Protein AF-A0A3D2RG19-F1 (afdb_monomer_lite)

Foldseek 3Di:
DQDQDDDDPQQDPVLLFRWDQDPVGIWGFLLRLLQQLLVLLVSVDPVSLVSSQSSVVSSCCQADCPPPDPLHRAGDGTSPDPDNPDSCRRVSSCVRNVVSCVVRVVSDDDD

Sequence (111 aa):
MPERLELPENYNPETHLLYKTTENGNFHESRAGARLGRNLLASGHVEDVELAHQVLAATLTCQEKRTNDPHHGNFFWMAEDDVVGDLNAVEFCLESLIPMMIDHQDRLENA

Radius of gyration: 14.07 Å; chains: 1; bounding box: 32×32×34 Å

Structure (mmCIF, N/CA/C/O backbone):
data_AF-A0A3D2RG19-F1
#
_entry.id   AF-A0A3D2RG19-F1
#
loop_
_atom_site.group_PDB
_atom_site.id
_atom_site.type_symbol
_atom_site.label_atom_id
_atom_site.label_alt_id
_atom_site.label_comp_id
_atom_site.label_asym_id
_atom_site.label_entity_id
_atom_site.label_seq_id
_atom_site.pdbx_PDB_ins_code
_atom_site.Cartn_x
_atom_site.Cartn_y
_atom_site.Cartn_z
_atom_site.occupancy
_atom_site.B_iso_or_equiv
_atom_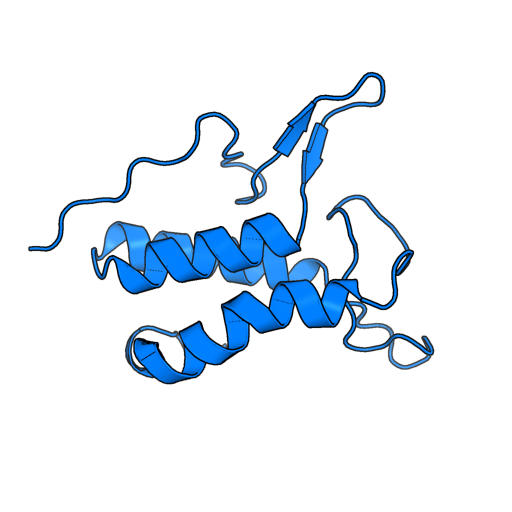site.auth_seq_id
_atom_site.auth_comp_id
_atom_site.auth_asym_id
_atom_site.auth_atom_id
_atom_site.pdbx_PDB_model_num
ATOM 1 N N . MET A 1 1 ? -17.656 5.175 18.660 1.00 68.19 1 MET A N 1
ATOM 2 C CA . MET A 1 1 ? -17.089 4.707 17.378 1.00 68.19 1 MET A CA 1
ATOM 3 C C . MET A 1 1 ? -15.600 5.004 17.425 1.00 68.19 1 MET A C 1
ATOM 5 O O . MET A 1 1 ? -15.261 5.949 18.134 1.00 68.19 1 MET A O 1
ATOM 9 N N . PRO A 1 2 ? -14.731 4.196 16.796 1.00 85.69 2 PRO A N 1
ATOM 10 C CA . PRO A 1 2 ? -13.311 4.532 16.681 1.00 85.69 2 PRO A CA 1
ATOM 11 C C . PRO A 1 2 ? -13.148 5.925 16.067 1.00 85.69 2 PRO A C 1
ATOM 13 O O . PRO A 1 2 ? -14.053 6.387 15.380 1.00 85.69 2 PRO A O 1
ATOM 16 N N . GLU A 1 3 ? -12.051 6.613 16.348 1.00 91.00 3 GLU A N 1
ATOM 17 C CA . GLU A 1 3 ? -11.734 7.877 15.680 1.00 91.00 3 GLU A CA 1
ATOM 18 C C . GLU A 1 3 ? -11.095 7.592 14.317 1.00 91.00 3 GLU A C 1
ATOM 20 O O . GLU A 1 3 ? -10.443 6.560 14.144 1.00 91.00 3 GLU A O 1
ATOM 25 N N . ARG A 1 4 ? -11.309 8.490 13.353 1.00 95.25 4 ARG A N 1
ATOM 26 C CA . ARG A 1 4 ? -10.700 8.392 12.027 1.00 95.25 4 ARG A CA 1
ATOM 27 C C . ARG A 1 4 ? -9.198 8.664 12.114 1.00 95.25 4 ARG A C 1
ATOM 29 O O . ARG A 1 4 ? -8.780 9.599 12.794 1.00 95.25 4 ARG A O 1
ATOM 36 N N . LEU A 1 5 ? -8.396 7.888 11.394 1.00 95.94 5 LEU A N 1
ATOM 37 C CA . LEU A 1 5 ? -6.956 8.094 11.312 1.00 95.94 5 LEU A CA 1
ATOM 38 C C . LEU 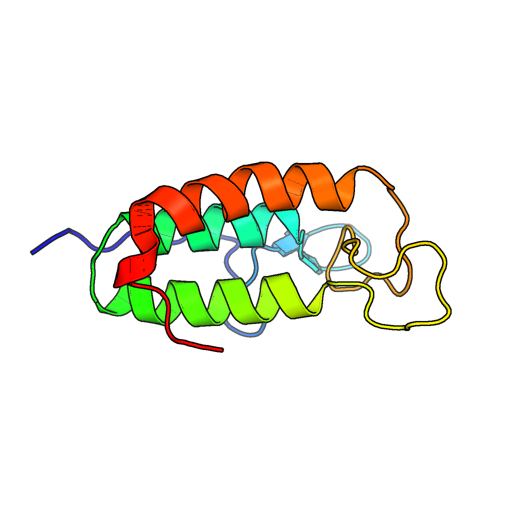A 1 5 ? -6.627 9.336 10.466 1.00 95.94 5 LEU A C 1
ATOM 40 O O . LEU A 1 5 ? -7.075 9.472 9.327 1.00 95.94 5 LEU A O 1
ATOM 44 N N . GLU A 1 6 ? -5.807 10.236 11.012 1.00 96.75 6 GLU A N 1
ATOM 45 C CA . GLU A 1 6 ? -5.253 11.350 10.242 1.00 96.75 6 GLU A CA 1
ATOM 46 C C . GLU A 1 6 ? -4.289 10.819 9.176 1.00 96.75 6 GLU A C 1
ATOM 48 O O . GLU A 1 6 ? -3.322 10.112 9.477 1.00 96.75 6 GLU A O 1
ATOM 53 N N . LEU A 1 7 ? -4.560 11.152 7.913 1.00 97.12 7 LEU A N 1
ATOM 54 C CA . LEU A 1 7 ? -3.720 10.709 6.808 1.00 97.12 7 LEU A CA 1
ATOM 55 C C . LEU A 1 7 ? -2.393 11.478 6.790 1.00 97.12 7 LEU A C 1
ATOM 57 O O . LEU A 1 7 ? -2.383 12.687 7.032 1.00 97.12 7 LEU A O 1
ATOM 61 N N . PRO A 1 8 ? -1.275 10.811 6.450 1.00 96.31 8 PRO A N 1
ATOM 62 C CA . PRO A 1 8 ? -0.009 11.498 6.234 1.00 96.31 8 PRO A CA 1
ATOM 63 C C . PRO A 1 8 ? -0.126 12.569 5.143 1.00 96.31 8 PRO A C 1
ATOM 65 O O . PRO A 1 8 ? -0.801 12.356 4.138 1.00 96.31 8 PRO A O 1
ATOM 68 N N . GLU A 1 9 ? 0.591 13.686 5.294 1.00 96.88 9 GLU A N 1
ATOM 69 C CA . GLU A 1 9 ? 0.577 14.799 4.323 1.00 96.88 9 GLU A CA 1
ATOM 70 C C . GLU A 1 9 ? 0.968 14.367 2.903 1.00 96.88 9 GLU A C 1
ATOM 72 O O . GLU A 1 9 ? 0.527 14.954 1.920 1.00 96.88 9 GLU A O 1
ATOM 77 N N . ASN A 1 10 ? 1.790 13.323 2.794 1.00 97.44 10 ASN A N 1
ATOM 78 C CA . ASN A 1 10 ? 2.248 12.760 1.532 1.00 97.44 10 ASN A CA 1
ATOM 79 C C . ASN A 1 10 ? 1.361 11.615 1.017 1.00 97.44 10 ASN A C 1
ATOM 81 O O . ASN A 1 10 ? 1.806 10.813 0.196 1.00 97.44 10 ASN A O 1
ATOM 85 N N . TYR A 1 11 ? 0.131 11.491 1.509 1.00 98.00 11 TYR A N 1
ATOM 86 C CA . TYR A 1 11 ? -0.863 10.613 0.911 1.00 98.00 11 TYR A CA 1
ATOM 87 C C . TYR A 1 11 ? -1.334 11.173 -0.432 1.00 98.00 11 TYR A C 1
ATOM 89 O O . TYR A 1 11 ? -1.804 12.307 -0.515 1.00 98.00 11 TYR A O 1
ATOM 97 N N . ASN A 1 12 ? -1.221 10.365 -1.487 1.00 97.88 12 ASN A N 1
ATOM 98 C CA . ASN A 1 12 ? -1.722 10.709 -2.807 1.00 97.88 12 ASN A CA 1
ATOM 99 C C . ASN A 1 12 ? -3.103 10.062 -3.035 1.00 97.88 12 ASN A C 1
ATOM 101 O O . ASN A 1 12 ? -3.177 8.839 -3.169 1.00 97.88 12 ASN A O 1
ATOM 105 N N . PRO A 1 13 ? -4.196 10.843 -3.128 1.00 97.25 13 PRO A N 1
ATOM 106 C CA . PRO A 1 13 ? -5.532 10.298 -3.365 1.00 97.25 13 PRO A CA 1
ATOM 107 C C . PRO A 1 13 ? -5.723 9.714 -4.773 1.00 97.25 13 PRO A C 1
ATOM 109 O O . PRO A 1 13 ? -6.663 8.955 -4.970 1.00 97.25 13 PRO A O 1
ATOM 112 N N . GLU A 1 14 ? -4.864 10.043 -5.744 1.00 97.12 14 GLU A N 1
ATOM 113 C CA . GLU A 1 14 ? -4.966 9.517 -7.113 1.00 97.12 14 GLU A CA 1
ATOM 114 C C . GLU A 1 14 ? -4.413 8.092 -7.236 1.00 97.12 14 GLU A C 1
ATOM 116 O O . GLU A 1 14 ? -4.897 7.306 -8.046 1.00 97.12 14 GLU A O 1
ATOM 121 N N . THR A 1 15 ? -3.401 7.750 -6.432 1.00 97.38 15 THR A N 1
ATOM 122 C CA . THR A 1 15 ? -2.751 6.426 -6.440 1.00 97.38 15 THR A CA 1
ATOM 123 C C . THR A 1 15 ? -3.071 5.598 -5.200 1.00 97.38 15 THR A C 1
ATOM 125 O O . THR A 1 15 ? -2.759 4.411 -5.156 1.00 97.38 15 THR A O 1
ATOM 128 N N . HIS A 1 16 ? -3.665 6.221 -4.179 1.00 98.38 16 HIS A N 1
ATOM 129 C CA . HIS A 1 16 ? -3.881 5.669 -2.843 1.00 98.38 16 HIS A CA 1
ATOM 130 C C . HIS A 1 16 ? -2.601 5.197 -2.133 1.00 98.38 16 HIS A C 1
ATOM 132 O O . HIS A 1 16 ? -2.661 4.386 -1.210 1.00 98.38 16 HIS A O 1
ATOM 138 N N . LEU A 1 17 ? -1.436 5.718 -2.519 1.00 98.25 17 LEU A N 1
ATOM 139 C CA . LEU A 1 17 ? -0.154 5.396 -1.896 1.00 98.25 17 LEU A CA 1
ATOM 140 C C . LEU A 1 17 ? 0.517 6.647 -1.321 1.00 98.25 17 LEU A C 1
ATOM 142 O O . LEU A 1 17 ? 0.166 7.784 -1.634 1.00 98.25 17 LEU A O 1
ATOM 146 N N . LEU A 1 18 ? 1.508 6.426 -0.459 1.00 98.06 18 LEU A N 1
ATOM 147 C CA . LEU A 1 18 ? 2.349 7.493 0.074 1.00 98.06 18 LEU A CA 1
ATOM 148 C C . LEU A 1 18 ? 3.457 7.810 -0.927 1.00 98.06 18 LEU A C 1
ATOM 150 O O . LEU A 1 18 ? 4.207 6.908 -1.303 1.00 98.06 18 LEU A O 1
ATOM 154 N N . TYR A 1 19 ? 3.584 9.076 -1.323 1.00 97.00 19 TYR A N 1
ATOM 155 C CA . TYR A 1 19 ? 4.624 9.498 -2.256 1.00 97.00 19 TYR A CA 1
ATOM 156 C C . TYR A 1 19 ? 5.847 10.083 -1.549 1.00 97.00 19 TYR A C 1
ATOM 158 O O . TYR A 1 19 ? 5.786 10.590 -0.427 1.00 97.00 19 TYR A O 1
ATOM 166 N N . LYS A 1 20 ? 6.984 10.045 -2.237 1.00 95.31 20 LYS A N 1
ATOM 167 C CA . LYS A 1 20 ? 8.191 10.806 -1.915 1.00 95.31 20 LYS A CA 1
ATOM 168 C C . LYS A 1 20 ? 8.570 11.634 -3.134 1.00 95.31 20 LYS A C 1
ATOM 170 O O . LYS A 1 20 ? 8.646 11.100 -4.238 1.00 95.31 20 LYS A O 1
ATOM 175 N N . THR A 1 21 ? 8.817 12.923 -2.931 1.00 95.06 21 THR A N 1
ATOM 176 C CA . THR A 1 21 ? 9.296 13.811 -3.994 1.00 95.06 21 THR A CA 1
ATOM 177 C C . THR A 1 21 ? 10.812 13.746 -4.079 1.00 95.06 21 THR A C 1
ATOM 179 O O . THR A 1 21 ? 11.515 13.898 -3.080 1.00 95.06 21 THR A O 1
ATOM 182 N N . THR A 1 22 ? 11.309 13.539 -5.290 1.00 92.06 22 THR A N 1
ATOM 183 C CA . THR A 1 22 ? 12.730 13.551 -5.639 1.00 92.06 22 THR A CA 1
ATOM 184 C C . THR A 1 22 ? 12.966 14.539 -6.782 1.00 92.06 22 THR A C 1
ATOM 186 O O . THR A 1 22 ? 12.020 15.113 -7.323 1.00 92.06 22 THR A O 1
ATOM 189 N N . GLU A 1 23 ? 14.219 14.713 -7.201 1.00 93.94 23 GLU A N 1
ATOM 190 C CA . GLU A 1 23 ? 14.551 15.491 -8.405 1.00 93.94 23 GLU A CA 1
ATOM 191 C C . GLU A 1 23 ? 13.941 14.916 -9.699 1.00 93.94 23 GLU A C 1
ATOM 193 O O . GLU A 1 23 ? 13.736 15.656 -10.657 1.00 93.94 23 GLU A O 1
ATOM 198 N N . ASN A 1 24 ? 13.596 13.623 -9.708 1.00 91.81 24 ASN A N 1
ATOM 199 C CA . ASN A 1 24 ? 13.081 12.904 -10.877 1.00 91.81 24 ASN A CA 1
ATOM 200 C C . ASN A 1 24 ? 11.552 12.739 -10.868 1.00 91.81 24 ASN A C 1
ATOM 202 O O . ASN A 1 24 ? 11.003 12.094 -11.757 1.00 91.81 24 ASN A O 1
ATOM 206 N N . GLY A 1 25 ? 10.861 13.309 -9.876 1.00 94.00 25 GLY A N 1
ATOM 207 C CA . GLY A 1 25 ? 9.408 13.219 -9.732 1.00 94.00 25 GLY A CA 1
ATOM 208 C C . GLY A 1 25 ? 8.961 12.610 -8.406 1.00 94.00 25 GLY A C 1
ATOM 209 O O . GLY A 1 25 ? 9.733 12.520 -7.444 1.00 94.00 25 GLY A O 1
ATOM 210 N N . ASN A 1 26 ? 7.687 12.225 -8.365 1.00 95.75 26 ASN A N 1
ATOM 211 C CA . ASN A 1 26 ? 7.049 11.598 -7.213 1.00 95.75 26 ASN A CA 1
ATOM 212 C C . ASN A 1 26 ? 7.030 10.080 -7.390 1.00 95.75 26 ASN A C 1
ATOM 214 O O . ASN A 1 26 ? 6.619 9.602 -8.441 1.00 95.75 26 ASN A O 1
ATOM 218 N N . PHE A 1 27 ? 7.433 9.356 -6.348 1.00 97.06 27 PHE A N 1
ATOM 219 C CA . PHE A 1 27 ? 7.493 7.893 -6.338 1.00 97.06 27 PHE A CA 1
ATOM 220 C C . PHE A 1 27 ? 6.737 7.321 -5.146 1.00 97.06 27 PHE A C 1
ATOM 222 O O . PHE A 1 27 ? 6.793 7.906 -4.059 1.00 97.06 27 PHE A O 1
ATOM 229 N N . HIS A 1 28 ? 6.067 6.185 -5.330 1.00 98.25 28 HIS A N 1
ATOM 230 C CA . HIS A 1 28 ? 5.181 5.594 -4.327 1.00 98.25 28 HIS A CA 1
ATOM 231 C C . HIS A 1 28 ? 5.700 4.243 -3.835 1.00 98.25 28 HIS A C 1
ATOM 233 O O . HIS A 1 28 ? 5.703 3.262 -4.567 1.00 98.25 28 HIS A O 1
ATOM 239 N N . GLU A 1 29 ? 6.107 4.171 -2.568 1.00 96.38 29 GLU A N 1
ATOM 240 C CA . GLU A 1 29 ? 6.736 2.970 -2.005 1.00 96.38 29 GLU A CA 1
ATOM 241 C C . GLU A 1 29 ? 5.691 1.911 -1.609 1.00 96.38 29 GLU A C 1
ATOM 243 O O . GLU A 1 29 ? 4.834 2.155 -0.750 1.00 96.38 29 GLU A O 1
ATOM 248 N N . SER A 1 30 ? 5.798 0.704 -2.172 1.00 97.69 30 SER A N 1
ATOM 249 C CA . SER A 1 30 ? 4.849 -0.400 -1.943 1.00 97.69 30 SER A CA 1
ATOM 250 C C . SER A 1 30 ? 4.781 -0.826 -0.468 1.00 97.69 30 SER A C 1
ATOM 252 O O . SER A 1 30 ? 3.692 -0.962 0.097 1.00 97.69 30 SER A O 1
ATOM 254 N N . ARG A 1 31 ? 5.931 -0.921 0.215 1.00 98.00 31 ARG A N 1
ATOM 255 C CA . ARG A 1 31 ? 6.017 -1.180 1.666 1.00 98.00 31 ARG A CA 1
ATOM 256 C C . ARG A 1 31 ? 5.233 -0.152 2.481 1.00 98.00 31 ARG A C 1
ATOM 258 O O . ARG A 1 31 ? 4.563 -0.493 3.460 1.00 98.00 31 ARG A O 1
ATOM 265 N N . ALA A 1 32 ? 5.347 1.122 2.113 1.00 98.12 32 ALA A N 1
ATOM 266 C CA . ALA A 1 32 ? 4.671 2.200 2.820 1.00 98.12 32 ALA A CA 1
ATOM 267 C C . ALA A 1 32 ? 3.146 2.094 2.648 1.00 98.12 32 ALA A C 1
ATOM 269 O O . ALA A 1 32 ? 2.418 2.297 3.623 1.00 98.12 32 ALA A O 1
ATOM 270 N N . GLY A 1 33 ? 2.690 1.686 1.458 1.00 98.31 33 GLY A N 1
ATOM 271 C CA . GLY A 1 33 ? 1.304 1.299 1.188 1.00 98.31 33 GLY A CA 1
ATOM 272 C C . GLY A 1 33 ? 0.824 0.155 2.082 1.00 98.31 33 GLY A C 1
ATOM 273 O O . GLY A 1 33 ? -0.166 0.315 2.795 1.00 98.31 33 GLY A O 1
ATOM 274 N N . ALA A 1 34 ? 1.573 -0.952 2.151 1.00 98.50 34 ALA A N 1
ATOM 275 C CA . ALA A 1 34 ? 1.237 -2.100 3.000 1.00 98.50 34 ALA A CA 1
ATOM 276 C C . ALA A 1 34 ? 1.053 -1.706 4.477 1.00 98.50 34 ALA A C 1
ATOM 278 O O . ALA A 1 34 ? 0.096 -2.121 5.138 1.00 98.50 34 ALA A O 1
ATOM 279 N N . ARG A 1 35 ? 1.952 -0.861 4.997 1.00 98.50 35 ARG A N 1
ATOM 280 C CA . ARG A 1 35 ? 1.873 -0.356 6.372 1.00 98.50 35 ARG A CA 1
ATOM 281 C C . ARG A 1 35 ? 0.674 0.571 6.584 1.00 98.50 35 ARG A C 1
ATOM 283 O O . ARG A 1 35 ? 0.014 0.461 7.615 1.00 98.50 35 ARG A O 1
ATOM 290 N N . LEU A 1 36 ? 0.390 1.473 5.642 1.00 98.50 36 LEU A N 1
ATOM 291 C CA . LEU A 1 36 ? -0.771 2.363 5.727 1.00 98.50 36 LEU A CA 1
ATOM 292 C C . LEU A 1 36 ? -2.079 1.562 5.705 1.00 98.50 36 LEU A C 1
ATOM 294 O O . LEU A 1 36 ? -2.920 1.771 6.574 1.00 98.50 36 LEU A O 1
ATOM 298 N N . GLY A 1 37 ? -2.209 0.603 4.782 1.00 98.12 37 GLY A N 1
ATOM 299 C CA . GLY A 1 37 ? -3.373 -0.280 4.691 1.00 98.12 37 GLY A CA 1
ATOM 300 C C . GLY A 1 37 ? -3.625 -1.033 5.997 1.00 98.12 37 GLY A C 1
ATOM 301 O O . GLY A 1 37 ? -4.746 -1.038 6.499 1.00 98.12 37 GLY A O 1
ATOM 302 N N . ARG A 1 38 ? -2.570 -1.573 6.626 1.00 98.12 38 ARG A N 1
ATOM 303 C CA . ARG A 1 38 ? -2.670 -2.177 7.964 1.00 98.12 38 ARG A CA 1
ATOM 304 C C . ARG A 1 38 ? -3.183 -1.199 9.018 1.00 98.12 38 ARG A C 1
ATOM 306 O O . ARG A 1 38 ? -4.071 -1.563 9.781 1.00 98.12 38 ARG A O 1
ATOM 313 N N . ASN A 1 39 ? -2.615 0.002 9.094 1.00 97.94 39 ASN A N 1
ATOM 314 C CA . ASN A 1 39 ? -2.976 0.975 10.128 1.00 97.94 39 ASN A CA 1
ATOM 315 C C . ASN A 1 39 ? -4.431 1.444 9.994 1.00 97.94 39 ASN A C 1
ATOM 317 O O . ASN A 1 39 ? -5.132 1.549 10.998 1.00 97.94 39 ASN A O 1
ATOM 321 N N . LEU A 1 40 ? -4.882 1.684 8.761 1.00 98.00 40 LEU A N 1
ATOM 322 C CA . LEU A 1 40 ? -6.265 2.046 8.459 1.00 98.00 40 LEU A CA 1
ATOM 323 C C . LEU A 1 40 ? -7.231 0.917 8.831 1.00 98.00 40 LEU A C 1
ATOM 325 O O . LEU A 1 40 ? -8.207 1.139 9.541 1.00 98.00 40 LEU A O 1
ATOM 329 N N . LEU A 1 41 ? -6.919 -0.323 8.445 1.00 96.56 41 LEU A N 1
ATOM 330 C CA . LEU A 1 41 ? -7.762 -1.470 8.779 1.00 96.56 41 LEU A CA 1
ATOM 331 C C . LEU A 1 41 ? -7.832 -1.712 10.296 1.00 96.56 41 LEU A C 1
ATOM 333 O O . LEU A 1 41 ? -8.890 -2.052 10.836 1.00 96.56 41 LEU A O 1
ATOM 337 N N . ALA A 1 42 ? -6.712 -1.499 10.993 1.00 96.62 42 ALA A N 1
ATOM 338 C CA . ALA A 1 42 ? -6.614 -1.621 12.442 1.00 96.62 42 ALA A CA 1
ATOM 339 C C . ALA A 1 42 ? -7.448 -0.566 13.186 1.00 96.62 42 ALA A C 1
ATOM 341 O O . ALA A 1 42 ? -7.997 -0.890 14.244 1.00 96.62 42 ALA A O 1
ATOM 342 N N . SER A 1 43 ? -7.606 0.648 12.633 1.00 96.31 43 SER A N 1
ATOM 343 C CA . SER A 1 43 ? -8.416 1.710 13.254 1.00 96.31 43 SER A CA 1
ATOM 344 C C . SER A 1 43 ? -9.868 1.261 13.458 1.00 96.31 43 SER A C 1
ATOM 346 O O . SER A 1 43 ? -10.484 1.561 14.481 1.00 96.31 43 SER A O 1
ATOM 348 N N . GLY A 1 44 ? -10.404 0.480 12.512 1.00 93.56 44 GLY A N 1
ATOM 349 C CA . GLY A 1 44 ? -11.772 -0.035 12.550 1.00 93.56 44 GLY A CA 1
ATOM 350 C C . GLY A 1 44 ? -12.850 1.036 12.356 1.00 93.56 44 GLY A C 1
ATOM 351 O O . GLY A 1 44 ? -14.033 0.733 12.520 1.00 93.56 44 GLY A O 1
ATOM 352 N N . HIS A 1 45 ? -12.477 2.277 12.028 1.00 96.69 45 HIS A N 1
ATOM 353 C CA . HIS A 1 45 ? -13.428 3.281 11.561 1.00 96.69 45 HIS A CA 1
ATOM 354 C C . HIS A 1 45 ? -13.904 2.903 10.152 1.00 96.69 45 HIS A C 1
ATOM 356 O O . HIS A 1 45 ? -13.092 2.518 9.318 1.00 96.69 45 HIS A O 1
ATOM 362 N N . VAL A 1 46 ? -15.204 3.022 9.863 1.00 95.19 46 VAL A N 1
ATOM 363 C CA . VAL A 1 46 ? -15.792 2.532 8.597 1.00 95.19 46 VAL A CA 1
ATOM 364 C C . VAL A 1 46 ? -15.104 3.147 7.374 1.00 95.19 46 VAL A C 1
ATOM 366 O O . VAL A 1 46 ? -14.629 2.415 6.516 1.00 95.19 46 VAL A O 1
ATOM 369 N N . GLU A 1 47 ? -14.948 4.472 7.348 1.00 96.19 47 GLU A N 1
ATOM 370 C CA . GLU A 1 47 ? -14.271 5.162 6.236 1.00 96.19 47 GLU A CA 1
ATOM 371 C C . GLU A 1 47 ? -12.778 4.807 6.122 1.00 96.19 47 GLU A C 1
ATOM 373 O O . GLU A 1 47 ? -12.216 4.853 5.030 1.00 96.19 47 GLU A O 1
ATOM 378 N N . ASP A 1 48 ? -12.120 4.450 7.231 1.00 97.69 48 ASP A N 1
ATOM 379 C CA . ASP A 1 48 ? -10.718 4.027 7.183 1.00 97.69 48 ASP A CA 1
ATOM 380 C C . ASP A 1 48 ? -10.606 2.605 6.643 1.00 97.69 48 ASP A C 1
ATOM 382 O O . ASP A 1 48 ? -9.681 2.319 5.897 1.00 97.69 48 ASP A O 1
ATOM 386 N N . VAL A 1 49 ? -11.547 1.719 6.979 1.00 97.25 49 VAL A N 1
ATOM 387 C CA . VAL A 1 49 ? -11.600 0.355 6.435 1.00 97.25 49 VAL A CA 1
ATOM 388 C C . VAL A 1 49 ? -11.828 0.391 4.923 1.00 97.25 49 VAL A C 1
ATOM 390 O O . VAL A 1 49 ? -11.097 -0.271 4.191 1.00 97.25 49 VAL A O 1
ATOM 393 N N . GLU A 1 50 ? -12.762 1.218 4.447 1.00 96.69 50 GLU A N 1
ATOM 394 C CA . GLU A 1 50 ? -12.988 1.426 3.009 1.00 96.69 50 GLU A CA 1
ATOM 395 C C . GLU A 1 50 ? -11.720 1.947 2.314 1.00 96.69 50 GLU A C 1
ATOM 397 O O . GLU A 1 50 ? -11.297 1.436 1.273 1.00 96.69 50 GLU A O 1
ATOM 402 N N . LEU A 1 51 ? -11.055 2.933 2.923 1.00 97.94 51 LEU A N 1
ATOM 403 C CA . LEU A 1 51 ? -9.795 3.456 2.410 1.00 97.94 51 LEU A CA 1
ATOM 404 C C . LEU A 1 51 ? -8.670 2.411 2.458 1.00 97.94 51 LEU A C 1
ATOM 406 O O . LEU A 1 51 ? -7.847 2.347 1.544 1.00 97.94 51 LEU A O 1
ATOM 410 N N . ALA A 1 52 ? -8.631 1.568 3.490 1.00 98.00 52 ALA A N 1
ATOM 411 C CA . ALA A 1 52 ? -7.653 0.497 3.619 1.00 98.00 52 ALA A CA 1
ATOM 412 C C . ALA A 1 52 ? -7.734 -0.448 2.422 1.00 98.00 52 ALA A C 1
ATOM 414 O O . ALA A 1 52 ? -6.694 -0.820 1.885 1.00 98.00 52 ALA A O 1
ATOM 415 N N . HIS A 1 53 ? -8.935 -0.798 1.956 1.00 98.00 53 HIS A N 1
ATOM 416 C CA . HIS A 1 53 ? -9.097 -1.651 0.776 1.00 98.00 53 HIS A CA 1
ATOM 417 C C . HIS A 1 53 ? -8.542 -0.999 -0.491 1.00 98.00 53 HIS A C 1
ATOM 419 O O . HIS A 1 53 ? -7.847 -1.668 -1.255 1.00 98.00 53 HIS A O 1
ATOM 425 N N . GLN A 1 54 ? -8.750 0.307 -0.685 1.00 98.19 54 GLN A N 1
ATOM 426 C CA . GLN A 1 54 ? -8.170 1.046 -1.816 1.00 98.19 54 GLN A CA 1
ATOM 427 C C . GLN A 1 54 ? -6.634 1.061 -1.764 1.00 98.19 54 GLN A C 1
ATOM 429 O O . GLN A 1 54 ? -5.968 0.757 -2.755 1.00 98.19 54 GLN A O 1
ATOM 434 N N . VAL A 1 55 ? -6.064 1.342 -0.588 1.00 98.44 55 VAL A N 1
ATOM 435 C CA . VAL A 1 55 ? -4.608 1.335 -0.357 1.00 98.44 55 VAL A CA 1
ATOM 436 C C . VAL A 1 55 ? -4.021 -0.067 -0.565 1.00 98.44 55 VAL A C 1
ATOM 438 O O . VAL A 1 55 ? -2.961 -0.222 -1.178 1.00 98.44 55 VAL A O 1
ATOM 441 N N . LEU A 1 56 ? -4.700 -1.110 -0.077 1.00 98.19 56 LEU A N 1
ATOM 442 C CA . LEU A 1 56 ? -4.276 -2.501 -0.237 1.00 98.19 56 LEU A CA 1
ATOM 443 C C . LEU A 1 56 ? -4.338 -2.933 -1.705 1.00 98.19 56 LEU A C 1
ATOM 445 O O . LEU A 1 56 ? -3.384 -3.537 -2.189 1.00 98.19 56 LEU A O 1
ATOM 449 N N . ALA A 1 57 ? -5.389 -2.575 -2.445 1.00 97.94 57 ALA A N 1
ATOM 450 C CA . ALA A 1 57 ? -5.487 -2.852 -3.877 1.00 97.94 57 ALA A CA 1
ATOM 451 C C . ALA A 1 57 ? -4.348 -2.188 -4.675 1.00 97.94 57 ALA A C 1
ATOM 453 O O . ALA A 1 57 ? -3.716 -2.836 -5.517 1.00 97.94 57 ALA A O 1
ATOM 454 N N . ALA A 1 58 ? -4.023 -0.927 -4.370 1.00 98.31 58 ALA A N 1
ATOM 455 C CA . ALA A 1 58 ? -2.878 -0.234 -4.964 1.00 98.31 58 ALA A CA 1
ATOM 456 C C . ALA A 1 58 ? -1.546 -0.924 -4.610 1.00 98.31 58 ALA A C 1
ATOM 458 O O . ALA A 1 58 ? -0.724 -1.200 -5.484 1.00 98.31 58 ALA A O 1
ATOM 459 N N . THR A 1 59 ? -1.370 -1.312 -3.344 1.00 98.25 59 THR A N 1
ATOM 460 C CA . THR A 1 59 ? -0.189 -2.056 -2.874 1.00 98.25 59 THR A CA 1
ATOM 461 C C . THR A 1 59 ? -0.030 -3.393 -3.610 1.00 98.25 59 THR A C 1
ATOM 463 O O . THR A 1 59 ? 1.056 -3.715 -4.084 1.00 98.25 59 THR A O 1
ATOM 466 N N . LEU A 1 60 ? -1.107 -4.169 -3.771 1.00 97.25 60 LEU A N 1
ATOM 467 C CA . LEU A 1 60 ? -1.100 -5.459 -4.479 1.00 97.25 60 LEU A CA 1
ATOM 468 C C . LEU A 1 60 ? -0.932 -5.315 -6.000 1.00 97.25 60 LEU A C 1
ATOM 470 O O . LEU A 1 60 ? -0.602 -6.282 -6.693 1.00 97.25 60 LEU A O 1
ATOM 474 N N . THR A 1 61 ? -1.158 -4.121 -6.549 1.00 97.44 61 THR A N 1
ATOM 475 C CA . THR A 1 61 ? -0.843 -3.820 -7.953 1.00 97.44 61 THR A CA 1
ATOM 476 C C . THR A 1 61 ? 0.665 -3.749 -8.183 1.00 97.44 61 THR A C 1
ATOM 478 O O . THR A 1 61 ? 1.111 -4.090 -9.272 1.00 97.44 61 THR A O 1
ATOM 481 N N . CYS A 1 62 ? 1.448 -3.456 -7.142 1.00 98.19 62 CYS A N 1
ATOM 482 C CA . CYS A 1 62 ? 2.909 -3.465 -7.193 1.00 98.19 62 CYS A CA 1
ATOM 483 C C . CYS A 1 62 ? 3.515 -4.883 -7.186 1.00 98.19 62 CYS A C 1
ATOM 485 O O . CYS A 1 62 ? 4.732 -5.004 -7.116 1.00 98.19 62 CYS A O 1
ATOM 487 N N . GLN A 1 63 ? 2.719 -5.961 -7.202 1.00 97.94 63 GLN A N 1
ATOM 488 C CA . GLN A 1 63 ? 3.267 -7.317 -7.305 1.00 97.94 63 GLN A CA 1
ATOM 489 C C . GLN A 1 63 ? 3.715 -7.658 -8.727 1.00 97.94 63 GLN A C 1
ATOM 491 O O . GLN A 1 63 ? 3.008 -7.384 -9.698 1.00 97.94 63 GLN A O 1
ATOM 496 N N . GLU A 1 64 ? 4.824 -8.386 -8.826 1.00 98.25 64 GLU A N 1
ATOM 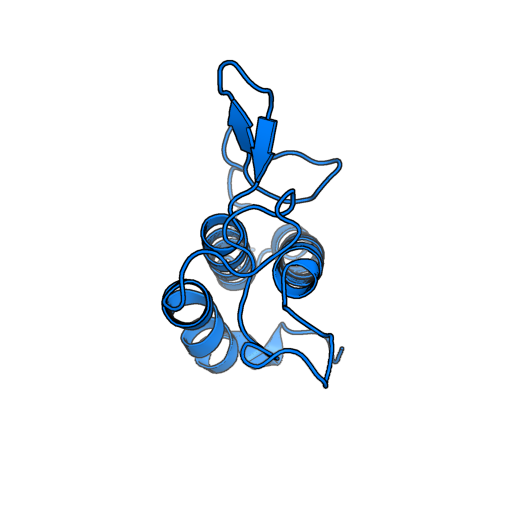497 C CA . GLU A 1 64 ? 5.244 -9.058 -10.048 1.00 98.25 64 GLU A CA 1
ATOM 498 C C . GLU A 1 64 ? 4.300 -10.228 -10.353 1.00 98.25 64 GLU A C 1
ATOM 500 O O . GLU A 1 64 ? 4.322 -11.266 -9.687 1.00 98.25 64 GLU A O 1
ATOM 505 N N . LYS A 1 65 ? 3.458 -10.059 -11.374 1.00 97.44 65 LYS A N 1
ATOM 506 C CA . LYS A 1 65 ? 2.416 -11.024 -11.768 1.00 97.44 65 LYS A CA 1
ATOM 507 C C . LYS A 1 65 ? 2.767 -11.807 -13.033 1.00 97.44 65 LYS A C 1
ATOM 509 O O . LYS A 1 65 ? 2.008 -12.688 -13.439 1.00 97.44 65 LYS A O 1
ATOM 514 N N . ARG A 1 66 ? 3.896 -11.513 -13.685 1.00 97.56 66 ARG A N 1
ATOM 515 C CA . ARG A 1 66 ? 4.360 -12.259 -14.858 1.00 97.56 66 ARG A CA 1
ATOM 516 C C . ARG A 1 66 ? 4.817 -13.640 -14.408 1.00 97.56 66 ARG A C 1
ATOM 518 O O . ARG A 1 66 ? 5.828 -13.795 -13.736 1.00 97.56 66 ARG A O 1
ATOM 525 N N . THR A 1 67 ? 4.079 -14.670 -14.808 1.00 97.19 67 THR A N 1
ATOM 526 C CA . THR A 1 67 ? 4.316 -16.057 -14.371 1.00 97.19 67 THR A CA 1
ATOM 527 C C . THR A 1 67 ? 5.640 -16.648 -14.863 1.00 97.19 67 THR A C 1
ATOM 529 O O . THR A 1 67 ? 6.038 -17.717 -14.412 1.00 97.19 67 THR A O 1
ATOM 532 N N . ASN A 1 68 ? 6.290 -16.006 -15.835 1.00 96.94 68 ASN A N 1
ATOM 533 C CA . ASN A 1 68 ? 7.600 -16.385 -16.361 1.00 96.94 68 ASN A CA 1
ATOM 534 C C . ASN A 1 68 ? 8.757 -15.580 -15.749 1.00 96.94 68 ASN A C 1
ATOM 536 O O . ASN A 1 68 ? 9.906 -15.855 -16.094 1.00 96.94 68 ASN A O 1
ATOM 540 N N . ASP A 1 69 ? 8.476 -14.601 -14.886 1.00 97.56 69 ASP A N 1
ATOM 541 C CA . ASP A 1 69 ? 9.511 -13.866 -14.168 1.00 97.56 69 ASP A CA 1
ATOM 542 C C . ASP A 1 69 ? 9.995 -14.695 -12.964 1.00 97.56 69 ASP A C 1
ATOM 544 O O . ASP A 1 69 ? 9.169 -15.238 -12.221 1.00 97.56 69 ASP A O 1
ATOM 548 N N . PRO A 1 70 ? 11.316 -14.828 -12.739 1.00 96.62 70 PRO A N 1
ATOM 549 C CA . PRO A 1 70 ? 11.844 -15.563 -11.589 1.00 96.62 70 PRO A CA 1
ATOM 550 C C . PRO A 1 70 ? 11.415 -14.976 -10.236 1.00 96.62 70 PRO A C 1
ATOM 552 O O . PRO A 1 70 ? 11.489 -15.678 -9.229 1.00 96.62 70 PRO A O 1
ATOM 555 N N . HIS A 1 71 ? 10.965 -13.720 -10.200 1.00 97.94 71 HIS A N 1
ATOM 556 C CA . HIS A 1 71 ? 10.507 -13.027 -8.998 1.00 97.94 71 HIS A CA 1
ATOM 557 C C . HIS A 1 71 ? 8.978 -12.939 -8.903 1.00 97.94 71 HIS A C 1
ATOM 559 O O . HIS A 1 71 ? 8.465 -12.118 -8.146 1.00 97.94 71 HIS A O 1
ATOM 565 N N . HIS A 1 72 ? 8.238 -13.771 -9.643 1.00 97.75 72 HIS A N 1
ATOM 566 C CA . HIS A 1 72 ? 6.779 -13.850 -9.556 1.00 97.75 72 HIS A CA 1
ATOM 567 C C . HIS A 1 72 ? 6.282 -13.952 -8.100 1.00 97.75 72 HIS A C 1
ATOM 569 O O . HIS A 1 72 ? 6.690 -14.842 -7.350 1.00 97.75 72 HIS A O 1
ATOM 575 N N . GLY A 1 73 ? 5.384 -13.040 -7.713 1.00 96.94 73 GLY A N 1
ATOM 576 C CA . GLY A 1 73 ? 4.859 -12.883 -6.352 1.00 96.94 73 GLY A CA 1
ATOM 577 C C . GLY A 1 73 ? 5.665 -11.941 -5.445 1.00 96.94 73 GLY A C 1
ATOM 578 O O . GLY A 1 73 ? 5.242 -11.678 -4.320 1.00 96.94 73 GLY A O 1
ATOM 579 N N . ASN A 1 74 ? 6.80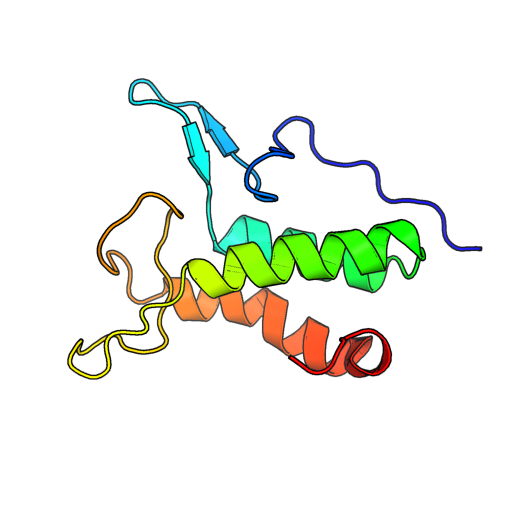6 -11.420 -5.908 1.00 98.50 74 ASN A N 1
ATOM 580 C CA . ASN A 1 74 ? 7.52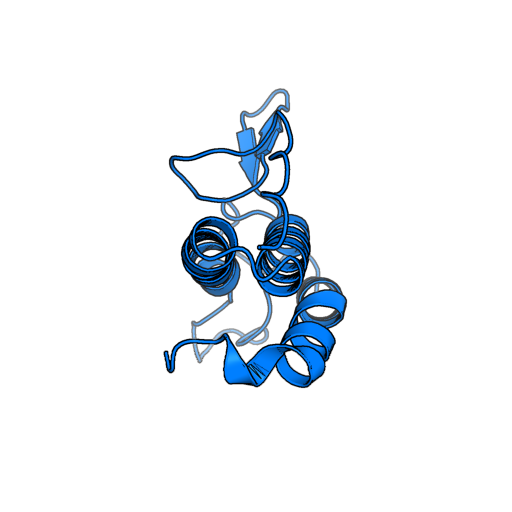6 -10.340 -5.230 1.00 98.50 74 ASN A CA 1
ATOM 581 C C . ASN A 1 74 ? 6.862 -8.980 -5.521 1.00 98.50 74 ASN A C 1
ATOM 583 O O . ASN A 1 74 ? 5.884 -8.909 -6.263 1.00 98.50 74 ASN A O 1
ATOM 587 N N . PHE A 1 75 ? 7.375 -7.902 -4.933 1.00 98.56 75 PHE A N 1
ATOM 588 C CA . PHE A 1 75 ? 6.868 -6.544 -5.093 1.00 98.56 75 PHE A CA 1
ATOM 589 C C . PHE A 1 75 ? 7.916 -5.641 -5.745 1.00 98.56 75 PHE A C 1
ATOM 591 O O . PHE A 1 75 ? 9.113 -5.754 -5.486 1.00 98.56 75 PHE A O 1
ATOM 598 N N . PHE A 1 76 ? 7.449 -4.704 -6.557 1.00 98.44 76 PHE A N 1
ATOM 599 C CA . PHE A 1 76 ? 8.217 -3.538 -6.965 1.00 98.44 76 PHE A CA 1
ATOM 600 C C . PHE A 1 76 ? 8.496 -2.647 -5.753 1.00 98.44 76 PHE A C 1
ATOM 602 O O . PHE A 1 76 ? 7.679 -2.573 -4.828 1.00 98.44 76 PHE A O 1
ATOM 609 N N . TRP A 1 77 ? 9.656 -1.986 -5.733 1.00 97.06 77 TRP A N 1
ATOM 610 C CA . TRP A 1 77 ? 10.016 -1.114 -4.615 1.00 97.06 77 TRP A CA 1
ATOM 611 C C . TRP A 1 77 ? 9.167 0.157 -4.646 1.00 97.06 77 TRP A C 1
ATOM 613 O O . TRP A 1 77 ? 8.518 0.505 -3.654 1.00 97.06 77 TRP A O 1
ATOM 623 N N . MET A 1 78 ? 9.116 0.791 -5.816 1.00 96.94 78 MET A N 1
ATOM 624 C CA . MET A 1 78 ? 8.192 1.869 -6.142 1.00 96.94 78 MET A CA 1
ATOM 625 C C . MET A 1 78 ? 7.113 1.371 -7.107 1.00 96.94 78 MET A C 1
ATOM 627 O O . MET A 1 78 ? 7.373 0.514 -7.947 1.00 96.94 78 MET A O 1
ATOM 631 N N . ALA A 1 79 ? 5.906 1.931 -7.027 1.00 97.44 79 ALA A N 1
ATOM 632 C CA . ALA A 1 79 ? 4.819 1.632 -7.963 1.00 97.44 79 ALA A CA 1
ATOM 633 C C . ALA A 1 79 ? 5.177 1.981 -9.420 1.00 97.44 79 ALA A C 1
ATOM 635 O O . ALA A 1 79 ? 4.585 1.439 -10.348 1.00 97.44 79 ALA A O 1
ATOM 636 N N . GLU A 1 80 ? 6.134 2.889 -9.609 1.00 97.31 80 GLU A N 1
ATOM 637 C CA . GLU A 1 80 ? 6.659 3.322 -10.902 1.00 97.31 80 GLU A CA 1
ATOM 638 C C . GLU A 1 80 ? 7.740 2.397 -11.485 1.00 97.31 80 GLU A C 1
ATOM 640 O O . GLU A 1 80 ? 8.164 2.623 -12.617 1.00 97.31 80 GLU A O 1
ATOM 645 N N . ASP A 1 81 ? 8.225 1.398 -10.740 1.00 96.56 81 ASP A N 1
ATOM 646 C CA . ASP A 1 81 ? 9.249 0.485 -11.253 1.00 96.56 81 ASP A CA 1
ATOM 647 C C . ASP A 1 81 ? 8.641 -0.560 -12.209 1.00 96.56 81 ASP A C 1
ATOM 649 O O . ASP A 1 81 ? 7.544 -1.072 -11.994 1.00 96.56 81 ASP A O 1
ATOM 653 N N . ASP A 1 82 ? 9.406 -0.954 -13.232 1.00 95.25 82 ASP A N 1
ATOM 654 C CA . ASP A 1 82 ? 9.007 -1.989 -14.204 1.00 95.25 82 ASP A CA 1
ATOM 655 C C . ASP A 1 82 ? 9.522 -3.403 -13.853 1.00 95.25 82 ASP A C 1
ATOM 657 O O . ASP A 1 82 ? 9.190 -4.395 -14.521 1.00 95.25 82 ASP A O 1
ATOM 661 N N . VAL A 1 83 ? 10.402 -3.507 -12.852 1.00 96.56 83 VAL A N 1
ATOM 662 C CA . VAL A 1 83 ? 11.071 -4.749 -12.437 1.00 96.56 83 VAL A CA 1
ATOM 663 C C . VAL A 1 83 ? 11.285 -4.791 -10.927 1.00 96.56 83 VAL A C 1
ATOM 665 O O . VAL A 1 83 ? 11.430 -3.767 -10.264 1.00 96.56 83 VAL A O 1
ATOM 668 N N . VAL A 1 84 ? 11.387 -6.001 -10.382 1.00 97.56 84 VAL A N 1
ATOM 669 C CA . VAL A 1 84 ? 11.798 -6.220 -8.991 1.00 97.56 84 VAL A CA 1
ATOM 670 C C . VAL A 1 84 ? 13.296 -5.927 -8.861 1.00 97.56 84 VAL A C 1
ATOM 672 O O . VAL A 1 84 ? 14.131 -6.710 -9.312 1.00 97.56 84 VAL A O 1
ATOM 675 N N . GLY A 1 85 ? 13.634 -4.783 -8.263 1.00 94.44 85 GLY A N 1
ATOM 676 C CA . GLY A 1 85 ? 15.024 -4.367 -8.034 1.00 94.44 85 GLY A CA 1
ATOM 677 C C . GLY A 1 85 ? 15.636 -4.892 -6.730 1.00 94.44 85 GLY A C 1
ATOM 678 O O . GLY A 1 85 ? 16.840 -5.137 -6.676 1.00 94.44 85 GLY A O 1
ATOM 679 N N . ASP A 1 86 ? 14.817 -5.092 -5.693 1.00 96.25 86 ASP A N 1
ATOM 680 C CA . ASP A 1 86 ? 15.236 -5.609 -4.386 1.00 96.25 86 ASP A CA 1
ATOM 681 C C . ASP A 1 86 ? 14.423 -6.857 -4.033 1.00 96.25 86 ASP A C 1
ATOM 683 O O . ASP A 1 86 ? 13.199 -6.812 -3.910 1.00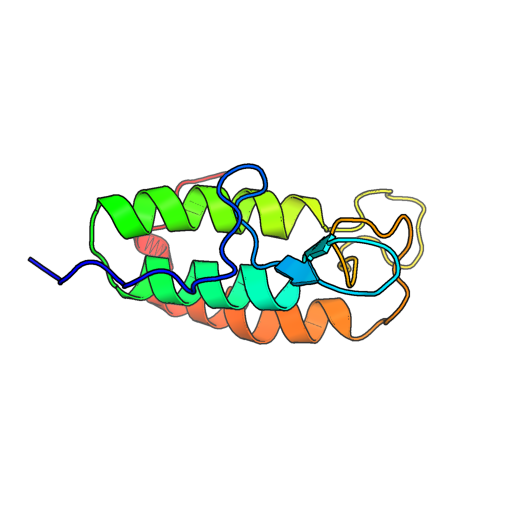 96.25 86 ASP A O 1
ATOM 687 N N . LEU A 1 87 ? 15.113 -7.982 -3.839 1.00 96.75 87 LEU A N 1
ATOM 688 C CA . LEU A 1 87 ? 14.473 -9.256 -3.519 1.00 96.75 87 LEU A CA 1
ATOM 689 C C . LEU A 1 87 ? 13.791 -9.258 -2.145 1.00 96.75 87 LEU A C 1
ATOM 691 O O . LEU A 1 87 ? 12.905 -10.083 -1.933 1.00 96.75 87 LEU A O 1
ATOM 695 N N . ASN A 1 88 ? 14.147 -8.332 -1.250 1.00 97.56 88 ASN A N 1
ATOM 696 C CA . ASN A 1 88 ? 13.551 -8.210 0.081 1.00 97.56 88 ASN A CA 1
ATOM 697 C C . ASN A 1 88 ? 12.251 -7.389 0.090 1.00 97.56 88 ASN A C 1
ATOM 699 O O . ASN A 1 88 ? 11.595 -7.301 1.127 1.00 97.56 88 ASN A O 1
ATOM 703 N N . ALA A 1 89 ? 11.843 -6.795 -1.040 1.00 97.75 89 ALA A N 1
ATOM 704 C CA . ALA A 1 89 ? 10.611 -6.005 -1.116 1.00 97.75 89 ALA A CA 1
ATOM 705 C C . ALA A 1 89 ? 9.379 -6.804 -0.645 1.00 97.75 89 ALA A C 1
ATOM 707 O O . ALA A 1 89 ? 8.540 -6.280 0.094 1.00 97.75 89 ALA A O 1
ATOM 708 N N . VAL A 1 90 ? 9.310 -8.093 -0.998 1.00 98.06 90 VAL A N 1
ATOM 709 C CA . VAL A 1 90 ? 8.274 -9.015 -0.514 1.00 98.06 90 VAL A CA 1
ATOM 710 C C . VAL A 1 90 ? 8.281 -9.165 1.001 1.00 98.06 90 VAL A C 1
ATOM 712 O O . VAL A 1 90 ? 7.221 -9.055 1.610 1.00 98.06 90 VAL A O 1
ATOM 715 N N . GLU A 1 91 ? 9.442 -9.366 1.627 1.00 98.19 91 GLU A N 1
ATOM 716 C CA . GLU A 1 91 ? 9.547 -9.507 3.082 1.00 98.19 91 GLU A CA 1
ATOM 717 C C . GLU A 1 91 ? 9.001 -8.252 3.763 1.00 98.19 91 GLU A C 1
ATOM 719 O O . GLU A 1 91 ? 8.102 -8.338 4.599 1.00 98.19 91 GLU A O 1
ATOM 724 N N . PHE A 1 92 ? 9.442 -7.076 3.319 1.00 98.00 92 PHE A N 1
ATOM 725 C CA . PHE A 1 92 ? 9.016 -5.807 3.898 1.00 98.00 92 PHE A CA 1
ATOM 726 C C . PHE A 1 92 ? 7.521 -5.516 3.739 1.00 98.00 92 PHE A C 1
ATOM 728 O O . PHE A 1 92 ? 6.917 -4.912 4.630 1.00 98.00 92 PHE A O 1
ATOM 735 N N . CYS A 1 93 ? 6.905 -5.923 2.628 1.00 98.38 93 CYS A N 1
ATOM 736 C CA . CYS A 1 93 ? 5.455 -5.819 2.473 1.00 98.38 93 CYS A CA 1
ATOM 737 C C . CYS A 1 93 ? 4.741 -6.812 3.402 1.00 98.38 93 CYS A C 1
ATOM 739 O O . CYS A 1 93 ? 3.821 -6.437 4.137 1.00 98.38 93 CYS A O 1
ATOM 741 N N . LEU A 1 94 ? 5.189 -8.070 3.420 1.00 98.19 94 LEU A N 1
ATOM 742 C CA . LEU A 1 94 ? 4.579 -9.138 4.211 1.00 98.19 94 LEU A CA 1
ATOM 743 C C . LEU A 1 94 ? 4.702 -8.922 5.727 1.00 98.19 94 LEU A C 1
ATOM 745 O O . LEU A 1 94 ? 3.784 -9.317 6.446 1.00 98.19 94 LEU A O 1
ATOM 749 N N . GLU A 1 95 ? 5.735 -8.221 6.209 1.00 98.31 95 GLU A N 1
ATOM 750 C CA . GLU A 1 95 ? 5.854 -7.764 7.608 1.00 98.31 95 GLU A CA 1
ATOM 751 C C . GLU A 1 95 ? 4.600 -7.014 8.091 1.00 98.31 95 GLU A C 1
ATOM 753 O O . GLU A 1 95 ? 4.231 -7.102 9.262 1.00 98.31 95 GLU A O 1
ATOM 758 N N . SER A 1 96 ? 3.937 -6.268 7.199 1.00 98.12 96 SER A N 1
ATOM 759 C CA . SER A 1 96 ? 2.680 -5.577 7.510 1.00 98.12 96 SER A CA 1
ATOM 760 C C . SER A 1 96 ? 1.458 -6.404 7.122 1.00 98.12 96 SER A C 1
ATOM 762 O O . SER A 1 96 ? 0.499 -6.461 7.892 1.00 98.12 96 SER A O 1
ATOM 764 N N . LEU A 1 97 ? 1.476 -7.054 5.953 1.00 97.75 97 LEU A N 1
ATOM 765 C CA . LEU A 1 97 ? 0.297 -7.743 5.426 1.00 97.75 97 LEU A CA 1
ATOM 766 C C . LEU A 1 97 ? -0.065 -9.002 6.224 1.00 97.75 97 LEU A C 1
ATOM 768 O O . LEU A 1 97 ? -1.244 -9.229 6.482 1.00 97.75 97 LEU A O 1
ATOM 772 N N . ILE A 1 98 ? 0.914 -9.810 6.644 1.00 97.88 98 ILE A N 1
ATOM 773 C CA . ILE A 1 98 ? 0.635 -11.069 7.351 1.00 97.88 98 ILE A CA 1
ATOM 774 C C . ILE A 1 98 ? -0.043 -10.817 8.707 1.00 97.88 98 ILE A C 1
ATOM 776 O O . ILE A 1 98 ? -1.123 -11.372 8.917 1.00 97.88 98 ILE A O 1
ATOM 780 N N . PRO A 1 99 ? 0.497 -9.972 9.613 1.00 97.56 99 PRO A N 1
ATOM 781 C CA . PRO A 1 99 ? -0.184 -9.683 10.874 1.00 97.56 99 PRO A CA 1
ATOM 782 C C . PRO A 1 99 ? -1.555 -9.044 10.658 1.00 97.56 99 PRO A C 1
ATOM 784 O O . PRO A 1 99 ? -2.512 -9.408 11.325 1.00 97.56 99 PRO A O 1
ATOM 787 N N . MET A 1 100 ? -1.673 -8.143 9.677 1.00 97.12 100 MET A N 1
ATOM 788 C CA . MET A 1 100 ? -2.942 -7.506 9.322 1.00 97.12 100 MET A CA 1
ATOM 789 C C . MET A 1 100 ? -4.020 -8.527 8.939 1.00 97.12 100 MET A C 1
ATOM 791 O O . MET A 1 100 ? -5.135 -8.442 9.447 1.00 97.12 100 MET A O 1
ATOM 795 N N . MET A 1 101 ? -3.685 -9.525 8.116 1.00 96.81 101 MET A N 1
ATOM 796 C CA . MET A 1 101 ? -4.617 -10.600 7.765 1.00 96.81 101 MET A CA 1
ATOM 797 C C . MET A 1 101 ? -4.976 -11.469 8.974 1.00 96.81 101 MET A C 1
ATOM 799 O O . MET A 1 101 ? -6.126 -11.864 9.110 1.00 96.81 101 MET A O 1
ATOM 803 N N . ILE A 1 102 ? -4.027 -11.765 9.865 1.00 97.00 102 ILE A N 1
ATOM 804 C CA . ILE A 1 102 ? -4.294 -12.576 11.064 1.00 97.00 102 ILE A CA 1
ATOM 805 C C . ILE A 1 102 ? -5.229 -11.835 12.031 1.00 97.00 102 ILE A C 1
ATOM 807 O O . ILE A 1 102 ? -6.210 -12.412 12.506 1.00 97.00 102 ILE A O 1
ATOM 811 N N . ASP A 1 103 ? -4.936 -10.563 12.300 1.00 96.81 103 ASP A N 1
ATOM 812 C CA . ASP A 1 103 ? -5.588 -9.773 13.347 1.00 96.81 103 ASP A CA 1
ATOM 813 C C . ASP A 1 103 ? -6.927 -9.162 12.898 1.00 96.81 103 ASP A C 1
ATOM 815 O O . ASP A 1 103 ? -7.777 -8.860 13.741 1.00 96.81 103 ASP A O 1
ATOM 819 N N . HIS A 1 104 ? -7.114 -8.936 11.591 1.00 95.75 104 HIS A N 1
ATOM 820 C CA . HIS A 1 104 ? -8.229 -8.150 11.039 1.00 95.75 104 HIS A CA 1
ATOM 821 C C . HIS A 1 104 ? -8.903 -8.798 9.817 1.00 95.75 104 HIS A C 1
ATOM 823 O O . HIS A 1 104 ? -9.514 -8.098 9.007 1.00 95.75 104 HIS A O 1
ATOM 829 N N . GLN A 1 105 ? -8.818 -10.127 9.668 1.00 94.12 105 GLN A N 1
ATOM 830 C CA . GLN A 1 105 ? -9.481 -10.862 8.573 1.00 94.12 105 GLN A CA 1
ATOM 831 C C . GLN A 1 105 ? -10.977 -10.552 8.435 1.00 94.12 105 GLN A C 1
ATOM 833 O O . GLN A 1 105 ? -11.496 -10.545 7.326 1.00 94.12 105 GLN A O 1
ATOM 838 N N . ASP A 1 106 ? -11.671 -10.277 9.542 1.00 94.00 106 ASP A N 1
ATOM 839 C CA . ASP A 1 106 ? -13.106 -9.974 9.579 1.00 94.00 106 ASP A CA 1
ATOM 840 C C . ASP A 1 106 ? -13.467 -8.665 8.861 1.00 94.00 106 ASP A C 1
ATOM 842 O O . ASP A 1 106 ? -14.635 -8.425 8.563 1.00 94.00 106 ASP A O 1
ATOM 846 N N . ARG A 1 107 ? -12.462 -7.829 8.584 1.00 94.06 107 ARG A N 1
ATOM 847 C CA . ARG A 1 107 ? -12.596 -6.520 7.935 1.00 94.06 107 ARG A CA 1
ATOM 848 C C . ARG A 1 107 ? -12.080 -6.516 6.501 1.00 94.06 107 ARG A C 1
ATOM 850 O O . ARG A 1 107 ? -12.139 -5.478 5.847 1.00 94.06 107 ARG A O 1
ATOM 857 N N . LEU A 1 108 ? -11.531 -7.628 6.021 1.00 90.69 108 LEU A N 1
ATOM 858 C CA . LEU A 1 108 ? -11.094 -7.761 4.639 1.00 90.69 108 LEU A CA 1
ATOM 859 C C . LEU A 1 108 ? -12.273 -8.207 3.780 1.00 90.69 108 LEU A C 1
ATOM 861 O O . LEU A 1 108 ? -12.938 -9.199 4.077 1.00 90.69 108 LEU A O 1
ATOM 865 N N . GLU A 1 109 ? -12.521 -7.476 2.700 1.00 81.94 109 GLU A N 1
ATOM 866 C CA . GLU A 1 109 ? -13.404 -7.965 1.651 1.00 81.94 109 GLU A CA 1
ATOM 867 C C . GLU A 1 109 ? -12.741 -9.150 0.941 1.00 81.94 109 GLU A C 1
ATOM 869 O O . GLU A 1 109 ? -11.520 -9.195 0.769 1.00 81.94 109 GLU A O 1
ATOM 874 N N . ASN A 1 110 ? -13.547 -10.135 0.539 1.00 57.31 110 ASN A N 1
ATOM 875 C CA . ASN A 1 110 ? -13.050 -11.202 -0.320 1.00 57.31 110 ASN A CA 1
ATOM 876 C C . ASN A 1 110 ? -12.701 -10.583 -1.680 1.00 57.31 110 ASN A C 1
ATOM 878 O O . ASN A 1 110 ? -13.599 -10.104 -2.373 1.00 57.31 110 ASN A O 1
ATOM 882 N N . ALA A 1 111 ? -11.409 -10.575 -2.014 1.00 46.28 111 ALA A N 1
ATOM 883 C CA . ALA A 1 111 ? -10.901 -10.193 -3.330 1.00 46.28 111 ALA A CA 1
ATOM 884 C C . ALA A 1 111 ? -11.346 -11.175 -4.426 1.00 46.28 111 ALA A C 1
ATOM 886 O O . ALA A 1 111 ? -11.445 -12.392 -4.133 1.00 46.28 111 ALA A O 1
#

Secondary structure (DSSP, 8-state):
-PPPPPPPTTEETTTTEEEEEETTEEEEBHHHHHHHHHHHHHH--HHHHHHHHHHHHHHHHTB---TTSTTTT-B-SBTT-SS---TTHHHHHHHHHHHHHHHHGGG----

pLDDT: mean 95.64, std 6.98, range [46.28, 98.56]